Protein AF-A0A256GB08-F1 (afdb_monomer_lite)

Structure (mmCIF, N/CA/C/O backbone):
data_AF-A0A256GB08-F1
#
_entry.id   AF-A0A256GB08-F1
#
loop_
_atom_site.group_PDB
_atom_site.id
_atom_site.type_symbol
_atom_site.label_atom_id
_atom_site.label_alt_id
_atom_site.label_comp_id
_atom_site.label_asym_id
_atom_site.label_entity_id
_atom_site.label_seq_id
_atom_site.pdbx_PDB_ins_code
_atom_site.Cartn_x
_atom_site.Cartn_y
_atom_site.Cartn_z
_atom_site.occupancy
_atom_site.B_iso_or_equiv
_atom_site.auth_seq_id
_atom_site.auth_comp_id
_atom_site.auth_asym_id
_atom_site.auth_atom_id
_atom_site.pdbx_PDB_model_num
ATOM 1 N N . MET A 1 1 ? 9.163 -10.520 -10.927 1.00 56.44 1 MET A N 1
ATOM 2 C CA . MET A 1 1 ? 8.382 -9.390 -11.469 1.00 56.44 1 MET A CA 1
ATOM 3 C C . MET A 1 1 ? 7.015 -9.224 -10.804 1.00 56.44 1 MET A C 1
ATOM 5 O O . MET A 1 1 ? 6.844 -8.211 -10.148 1.00 56.44 1 MET A O 1
ATOM 9 N N . LYS A 1 2 ? 6.108 -10.222 -10.813 1.00 68.56 2 LYS A N 1
ATOM 10 C CA . LYS A 1 2 ? 4.775 -10.127 -10.155 1.00 68.56 2 LYS A CA 1
ATOM 11 C C . LYS A 1 2 ? 4.790 -9.677 -8.683 1.00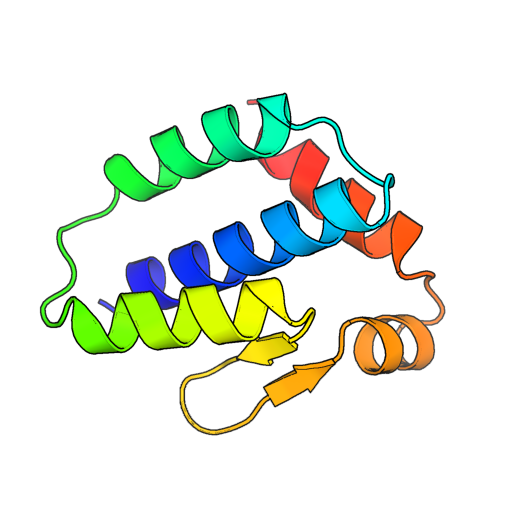 68.56 2 LYS A C 1
ATOM 13 O O . LYS A 1 2 ? 3.902 -8.954 -8.252 1.00 68.56 2 LYS A O 1
ATOM 18 N N . ARG A 1 3 ? 5.817 -10.075 -7.918 1.00 80.19 3 ARG A N 1
ATOM 19 C CA . ARG A 1 3 ? 5.968 -9.678 -6.507 1.00 80.19 3 ARG A CA 1
ATOM 20 C C . ARG A 1 3 ? 6.174 -8.166 -6.335 1.00 80.19 3 ARG A C 1
ATOM 22 O O . ARG A 1 3 ? 5.627 -7.613 -5.398 1.00 80.19 3 ARG A O 1
ATOM 29 N N . ASN A 1 4 ? 6.907 -7.507 -7.239 1.00 89.00 4 ASN A N 1
ATOM 30 C CA . ASN A 1 4 ? 7.131 -6.059 -7.165 1.00 89.00 4 ASN A CA 1
ATOM 31 C C . ASN A 1 4 ? 5.820 -5.294 -7.412 1.00 89.00 4 ASN A C 1
ATOM 33 O O . ASN A 1 4 ? 5.438 -4.486 -6.574 1.00 89.00 4 ASN A O 1
ATOM 37 N N . ASN A 1 5 ? 5.078 -5.640 -8.472 1.00 92.31 5 ASN A N 1
ATOM 38 C CA . ASN A 1 5 ? 3.792 -5.006 -8.791 1.00 92.31 5 ASN A CA 1
ATOM 39 C C . ASN A 1 5 ? 2.773 -5.184 -7.651 1.00 92.31 5 ASN A C 1
ATOM 41 O O . ASN A 1 5 ? 2.150 -4.221 -7.218 1.00 92.31 5 ASN A O 1
ATOM 45 N N . SER A 1 6 ? 2.655 -6.394 -7.090 1.00 91.69 6 SER A N 1
ATOM 46 C CA . SER A 1 6 ? 1.769 -6.641 -5.942 1.00 91.69 6 SER A CA 1
ATOM 47 C C . SER A 1 6 ? 2.162 -5.814 -4.711 1.00 91.69 6 SER A C 1
ATOM 49 O O . SER A 1 6 ? 1.294 -5.237 -4.058 1.00 91.69 6 SER A O 1
ATOM 51 N N . SER A 1 7 ? 3.460 -5.683 -4.426 1.00 93.75 7 SER A N 1
ATOM 52 C CA . SER A 1 7 ? 3.940 -4.809 -3.355 1.00 93.75 7 SER A CA 1
ATOM 53 C C . SER A 1 7 ? 3.689 -3.325 -3.649 1.00 93.75 7 SER A C 1
ATOM 55 O O . SER A 1 7 ? 3.334 -2.582 -2.743 1.00 93.75 7 SER A O 1
ATOM 57 N N . ARG A 1 8 ? 3.782 -2.878 -4.905 1.00 95.25 8 ARG A N 1
ATOM 58 C CA . ARG A 1 8 ? 3.415 -1.508 -5.311 1.00 95.25 8 ARG A CA 1
ATOM 59 C C . ARG A 1 8 ? 1.917 -1.242 -5.121 1.00 95.25 8 ARG A C 1
ATOM 61 O O . ARG A 1 8 ? 1.558 -0.209 -4.565 1.00 95.25 8 ARG A O 1
ATOM 68 N N . ASN A 1 9 ? 1.042 -2.195 -5.455 1.00 96.31 9 ASN A N 1
ATOM 69 C CA . ASN A 1 9 ? -0.388 -2.080 -5.143 1.00 96.31 9 ASN A CA 1
ATOM 70 C C . ASN A 1 9 ? -0.646 -2.020 -3.632 1.00 96.31 9 ASN A C 1
ATOM 72 O O . ASN A 1 9 ? -1.387 -1.153 -3.175 1.00 96.31 9 ASN A O 1
ATOM 76 N N . GLN A 1 10 ? 0.027 -2.857 -2.837 1.00 95.69 10 GLN A N 1
ATOM 77 C CA . GLN A 1 10 ? -0.075 -2.802 -1.376 1.00 95.69 10 GLN A CA 1
ATOM 78 C C . GLN A 1 10 ? 0.421 -1.466 -0.798 1.00 95.69 10 GLN A C 1
ATOM 80 O O . GLN A 1 10 ? -0.205 -0.935 0.114 1.00 95.69 10 GLN A O 1
ATOM 85 N N . LEU A 1 11 ? 1.484 -0.879 -1.353 1.00 96.31 11 LEU A N 1
ATOM 86 C CA . LEU A 1 11 ? 1.936 0.466 -0.990 1.00 96.31 11 LEU A CA 1
ATOM 87 C C . LEU A 1 11 ? 0.865 1.526 -1.293 1.00 96.31 11 LEU A C 1
ATOM 89 O O . LEU A 1 11 ? 0.625 2.399 -0.460 1.00 96.31 11 LEU A O 1
ATOM 93 N N . GLY A 1 12 ? 0.199 1.438 -2.446 1.00 97.50 12 GLY A N 1
ATOM 94 C CA . GLY A 1 12 ? -0.951 2.283 -2.768 1.00 97.50 12 GLY A CA 1
ATOM 95 C C . GLY A 1 12 ? -2.080 2.138 -1.742 1.00 97.50 12 GLY A C 1
ATOM 96 O O . GLY A 1 12 ? -2.567 3.138 -1.224 1.00 97.50 12 GLY A O 1
ATOM 97 N N . LEU A 1 13 ? -2.439 0.904 -1.373 1.00 97.31 13 LEU A N 1
ATOM 98 C CA . LEU A 1 13 ? -3.467 0.636 -0.357 1.00 97.31 13 LEU A CA 1
ATOM 99 C C . LEU A 1 13 ? -3.095 1.210 1.018 1.00 97.31 13 LEU A C 1
ATOM 101 O O . LEU A 1 13 ? -3.952 1.724 1.732 1.00 97.31 13 LEU A O 1
ATOM 105 N N . ILE A 1 14 ? -1.812 1.178 1.387 1.00 96.81 14 ILE A N 1
ATOM 106 C CA . ILE A 1 14 ? -1.323 1.812 2.619 1.00 96.81 14 ILE A CA 1
ATOM 107 C C . ILE A 1 14 ? -1.499 3.332 2.554 1.00 96.81 14 ILE A C 1
ATOM 109 O O . ILE A 1 14 ? -1.931 3.924 3.541 1.00 96.81 14 ILE A O 1
ATOM 113 N N . LYS A 1 15 ? -1.213 3.967 1.409 1.00 97.50 15 LYS A N 1
ATOM 114 C CA . LYS A 1 15 ? -1.454 5.408 1.215 1.00 97.50 15 LYS A CA 1
ATOM 115 C C . LYS A 1 15 ? -2.935 5.746 1.372 1.00 97.50 15 LYS A C 1
ATOM 117 O O . LYS A 1 15 ? -3.253 6.637 2.152 1.00 97.50 15 LYS A O 1
ATOM 122 N N . TYR A 1 16 ? -3.817 4.973 0.738 1.00 97.44 16 TYR A N 1
ATOM 123 C CA . TYR A 1 16 ? -5.265 5.096 0.919 1.00 97.44 16 TYR A CA 1
ATOM 124 C C . TYR A 1 16 ? -5.655 4.996 2.405 1.00 97.44 16 TYR A C 1
ATOM 126 O O . TYR A 1 16 ? -6.338 5.867 2.932 1.00 97.44 16 TYR A O 1
ATOM 134 N N . CYS A 1 17 ? -5.153 3.994 3.130 1.00 96.88 17 CYS A N 1
ATOM 135 C CA . CYS A 1 17 ? -5.435 3.830 4.558 1.00 96.88 17 CYS A CA 1
ATOM 136 C C . CYS A 1 17 ? -4.942 5.001 5.427 1.00 96.88 17 CYS A C 1
ATOM 138 O O . CYS A 1 17 ? -5.578 5.324 6.431 1.00 96.88 17 CYS A O 1
ATOM 140 N N . VAL A 1 18 ? -3.823 5.637 5.068 1.00 96.44 18 VAL A N 1
ATOM 141 C CA . VAL A 1 18 ? -3.350 6.862 5.733 1.00 96.44 18 VAL A CA 1
ATOM 142 C C . VAL A 1 18 ? -4.270 8.043 5.420 1.00 96.44 18 VAL A C 1
ATOM 144 O O . VAL A 1 18 ? -4.635 8.774 6.336 1.00 96.44 18 VAL A O 1
ATOM 147 N N . GLU A 1 19 ? -4.695 8.210 4.165 1.00 96.94 19 GLU A N 1
ATOM 148 C CA . GLU A 1 19 ? -5.640 9.265 3.761 1.00 96.94 19 GLU A CA 1
ATOM 149 C C . GLU A 1 19 ? -7.006 9.126 4.448 1.00 96.94 19 GLU A C 1
ATOM 151 O O . GLU A 1 19 ? -7.606 10.128 4.830 1.00 96.94 19 GLU A O 1
ATOM 156 N N . GLN A 1 20 ? -7.466 7.892 4.680 1.00 94.88 20 GLN A N 1
ATOM 157 C CA . GLN A 1 20 ? -8.682 7.600 5.451 1.00 94.88 20 GLN A CA 1
ATOM 158 C C . GLN A 1 20 ? -8.498 7.754 6.976 1.00 94.88 20 GLN A C 1
ATOM 160 O O . GLN A 1 20 ? -9.454 7.606 7.735 1.00 94.88 20 GLN A O 1
ATOM 165 N N . GLY A 1 21 ? -7.281 8.033 7.457 1.00 95.75 21 GLY A N 1
ATOM 166 C CA . GLY A 1 21 ? -6.984 8.191 8.885 1.00 95.75 21 GLY A CA 1
ATOM 167 C C . GLY A 1 21 ? -6.913 6.879 9.674 1.00 95.75 21 GLY A C 1
ATOM 168 O O . GLY A 1 21 ? -6.963 6.900 10.903 1.00 95.75 21 GLY A O 1
ATOM 169 N N . HIS A 1 22 ? -6.795 5.733 8.998 1.00 95.25 22 HIS A N 1
ATOM 170 C CA . HIS A 1 22 ? -6.674 4.417 9.636 1.00 95.25 22 HIS A CA 1
ATOM 171 C C . HIS A 1 22 ? -5.229 4.035 9.972 1.00 95.25 22 HIS A C 1
ATOM 173 O O . HIS A 1 22 ? -5.016 3.163 10.809 1.00 95.25 22 HIS A O 1
ATOM 179 N N . LEU A 1 23 ? -4.242 4.669 9.331 1.00 94.62 23 LEU A N 1
ATOM 180 C CA . LEU A 1 23 ? -2.812 4.432 9.544 1.00 94.62 23 LEU A CA 1
ATOM 181 C C . LEU A 1 23 ? -2.041 5.748 9.685 1.00 94.62 23 LEU A C 1
ATOM 183 O O . LEU A 1 23 ? -2.491 6.805 9.247 1.00 94.62 23 LEU A O 1
ATOM 187 N N . ASN A 1 24 ? -0.839 5.671 10.258 1.00 93.00 24 ASN A N 1
ATOM 188 C CA . ASN A 1 24 ? 0.100 6.790 10.304 1.00 93.00 24 ASN A CA 1
ATOM 189 C C . ASN A 1 24 ? 0.931 6.845 9.004 1.00 93.00 24 ASN A C 1
ATOM 191 O O . ASN A 1 24 ? 1.312 5.812 8.454 1.00 93.00 24 ASN A O 1
ATOM 195 N N . GLY A 1 25 ? 1.273 8.048 8.532 1.00 91.50 25 GLY A N 1
ATOM 196 C CA . GLY A 1 25 ? 2.168 8.254 7.389 1.00 91.50 25 GLY A CA 1
ATOM 197 C C . GLY A 1 25 ? 3.546 7.585 7.515 1.00 91.50 25 GLY A C 1
ATOM 198 O O . GLY A 1 25 ? 4.167 7.278 6.497 1.00 91.50 25 GLY A O 1
ATOM 199 N N . ASP A 1 26 ? 4.021 7.284 8.725 1.00 92.25 26 ASP A N 1
ATOM 200 C CA . ASP A 1 26 ? 5.253 6.508 8.914 1.00 92.25 26 ASP A CA 1
ATOM 201 C C . ASP A 1 26 ? 5.139 5.061 8.399 1.00 92.25 26 ASP A C 1
ATOM 203 O O . ASP A 1 26 ? 6.136 4.499 7.938 1.00 92.25 26 ASP A O 1
ATOM 207 N N . THR A 1 27 ? 3.930 4.489 8.347 1.00 93.25 27 THR A N 1
ATOM 208 C CA . THR A 1 27 ? 3.676 3.178 7.728 1.00 93.25 27 THR A CA 1
ATOM 209 C C . THR A 1 27 ? 3.985 3.195 6.227 1.00 93.25 27 THR A C 1
ATOM 211 O O . THR A 1 27 ? 4.536 2.224 5.709 1.00 93.25 27 THR A O 1
ATOM 214 N N . ILE A 1 28 ? 3.730 4.314 5.527 1.00 94.81 28 ILE A N 1
ATOM 215 C CA . ILE A 1 28 ? 4.093 4.472 4.105 1.00 94.81 28 ILE A CA 1
ATOM 216 C C . ILE A 1 28 ? 5.608 4.368 3.947 1.00 94.81 28 ILE A C 1
ATOM 218 O O . ILE A 1 28 ? 6.086 3.615 3.103 1.00 94.81 28 ILE A O 1
ATOM 222 N N . LYS A 1 29 ? 6.374 5.100 4.768 1.00 93.00 29 LYS A N 1
ATOM 223 C CA . LYS A 1 29 ? 7.844 5.113 4.686 1.00 93.00 29 LYS A CA 1
ATOM 224 C C . LYS A 1 29 ? 8.430 3.735 4.988 1.00 93.00 29 LYS A C 1
ATOM 226 O O . LYS A 1 29 ? 9.293 3.265 4.249 1.00 93.00 29 LYS A O 1
ATOM 231 N N . ALA A 1 30 ? 7.951 3.088 6.050 1.00 93.19 30 ALA A N 1
ATOM 232 C CA . ALA A 1 30 ? 8.414 1.762 6.443 1.00 93.19 30 ALA A CA 1
ATOM 233 C C . ALA A 1 30 ? 8.169 0.735 5.328 1.00 93.19 30 ALA A C 1
ATOM 235 O O . ALA A 1 30 ? 9.088 0.017 4.935 1.00 93.19 30 ALA A O 1
ATOM 236 N N . TYR A 1 31 ? 6.964 0.724 4.753 1.00 94.56 31 TYR A N 1
ATOM 237 C CA . TYR A 1 31 ? 6.636 -0.199 3.674 1.00 94.56 31 TYR A CA 1
ATOM 238 C C . TYR A 1 31 ? 7.367 0.139 2.364 1.00 94.56 31 TYR A C 1
ATOM 240 O O . TYR A 1 31 ? 7.895 -0.758 1.711 1.00 94.56 31 TYR A O 1
ATOM 248 N N . GLN A 1 32 ? 7.493 1.420 1.999 1.00 93.62 32 GLN A N 1
ATOM 249 C CA . GLN A 1 32 ? 8.252 1.861 0.818 1.00 93.62 32 GLN A CA 1
ATOM 250 C C . GLN A 1 32 ? 9.698 1.352 0.845 1.00 93.62 32 GLN A C 1
ATOM 252 O O . GLN A 1 32 ? 10.211 0.907 -0.182 1.00 93.62 32 GLN A O 1
ATOM 257 N N . ASN A 1 33 ? 10.349 1.371 2.012 1.00 91.69 33 ASN A N 1
ATOM 258 C CA . ASN A 1 33 ? 11.698 0.829 2.161 1.00 91.69 33 ASN A CA 1
ATOM 259 C C . ASN A 1 33 ? 11.745 -0.672 1.847 1.00 91.69 33 ASN A C 1
ATOM 261 O O . ASN A 1 33 ? 12.669 -1.119 1.170 1.00 91.69 33 ASN A O 1
ATOM 265 N N . MET A 1 34 ? 10.733 -1.439 2.263 1.00 90.31 34 MET A N 1
ATOM 266 C CA . MET A 1 34 ? 10.624 -2.861 1.919 1.00 90.31 34 MET A CA 1
ATOM 267 C C . MET A 1 34 ? 10.436 -3.064 0.410 1.00 90.31 34 MET A C 1
ATOM 269 O O . MET A 1 34 ? 11.083 -3.933 -0.174 1.00 90.31 34 MET A O 1
ATOM 273 N N . VAL A 1 35 ? 9.606 -2.239 -0.241 1.00 90.25 35 VAL A N 1
ATOM 274 C CA . VAL A 1 35 ? 9.399 -2.292 -1.701 1.00 90.25 35 VAL A CA 1
ATOM 275 C C . VAL A 1 35 ? 10.689 -1.982 -2.461 1.00 90.25 35 VAL A C 1
ATOM 277 O O . VAL A 1 35 ? 10.990 -2.658 -3.442 1.00 90.25 35 VAL A O 1
ATOM 280 N N . ASN A 1 36 ? 11.482 -1.017 -1.992 1.00 88.44 36 ASN A N 1
ATOM 281 C CA . ASN A 1 36 ? 12.737 -0.613 -2.637 1.00 88.44 36 ASN A CA 1
ATOM 282 C C . ASN A 1 36 ? 13.821 -1.706 -2.613 1.00 88.44 36 ASN A C 1
ATOM 284 O O . ASN A 1 36 ? 14.745 -1.661 -3.421 1.00 88.44 36 ASN A O 1
ATOM 288 N N . ILE A 1 37 ? 13.718 -2.685 -1.707 1.00 88.12 37 ILE A N 1
ATOM 289 C CA . ILE A 1 37 ? 14.632 -3.838 -1.630 1.00 88.12 37 ILE A CA 1
ATOM 290 C C . ILE A 1 37 ? 14.233 -4.934 -2.633 1.00 88.12 37 ILE A C 1
ATOM 292 O O . ILE A 1 37 ? 15.031 -5.819 -2.953 1.00 88.12 37 ILE A O 1
ATOM 296 N N . LEU A 1 38 ? 13.002 -4.904 -3.154 1.00 85.75 38 LEU A N 1
ATOM 297 C CA . LEU A 1 38 ? 12.562 -5.890 -4.133 1.00 85.75 38 LEU A CA 1
ATOM 298 C C . LEU A 1 38 ? 13.345 -5.738 -5.443 1.00 85.75 38 LEU A C 1
ATOM 300 O O . LEU A 1 38 ? 13.690 -4.622 -5.833 1.00 85.75 38 LEU A O 1
ATOM 304 N N . PRO A 1 39 ? 13.570 -6.846 -6.177 1.00 83.50 39 PRO A N 1
ATOM 305 C CA . PRO A 1 39 ? 14.189 -6.784 -7.490 1.00 83.50 39 PRO A CA 1
ATOM 306 C C . PRO A 1 39 ? 13.479 -5.773 -8.387 1.00 83.50 39 PRO A C 1
ATOM 308 O O . PRO A 1 39 ? 12.242 -5.708 -8.392 1.00 83.50 39 PRO A O 1
ATOM 311 N N . THR A 1 40 ? 14.273 -5.032 -9.158 1.00 75.88 40 THR A N 1
ATOM 312 C CA . THR A 1 40 ? 13.786 -4.043 -10.117 1.00 75.88 40 THR A CA 1
ATOM 313 C C . THR A 1 40 ? 12.697 -4.669 -10.997 1.00 75.88 40 THR A C 1
ATOM 315 O O . THR A 1 40 ? 12.895 -5.768 -11.532 1.00 75.88 40 THR A O 1
ATOM 318 N N . PRO A 1 41 ? 11.520 -4.032 -11.125 1.00 73.00 41 PRO A N 1
ATOM 319 C CA . PRO A 1 41 ? 10.487 -4.525 -12.021 1.00 73.00 41 PRO A CA 1
ATOM 320 C C . PRO A 1 41 ? 10.988 -4.395 -13.462 1.00 73.00 41 PRO A C 1
ATOM 322 O O . PRO A 1 41 ? 11.703 -3.450 -13.781 1.00 73.00 41 PRO A O 1
ATOM 325 N N . ALA A 1 42 ? 10.606 -5.306 -14.360 1.00 74.12 42 ALA A N 1
ATOM 326 C CA . ALA A 1 42 ? 10.956 -5.130 -15.775 1.00 74.12 42 ALA A CA 1
ATOM 327 C C . ALA A 1 42 ? 10.063 -4.105 -16.506 1.00 74.12 42 ALA A C 1
ATOM 329 O O . ALA A 1 42 ? 10.293 -3.849 -17.680 1.00 74.12 42 ALA A O 1
ATOM 330 N N . SER A 1 43 ? 9.078 -3.505 -15.824 1.00 80.81 43 SER A N 1
ATOM 331 C CA . SER A 1 43 ? 8.268 -2.384 -16.308 1.00 80.81 43 SER A CA 1
ATOM 332 C C . SER A 1 43 ? 7.926 -1.468 -15.135 1.00 80.81 43 SER A C 1
ATOM 334 O O . SER A 1 43 ? 7.296 -1.896 -14.169 1.00 80.81 43 SER A O 1
ATOM 336 N N . THR A 1 44 ? 8.360 -0.211 -15.201 1.00 82.88 44 THR A N 1
ATOM 337 C CA . THR A 1 44 ? 8.012 0.802 -14.195 1.00 82.88 44 THR A CA 1
ATOM 338 C C . THR A 1 44 ? 6.556 1.231 -14.334 1.00 82.88 44 THR A C 1
ATOM 340 O O . THR A 1 44 ? 5.865 1.345 -13.331 1.00 82.88 44 THR A O 1
ATOM 343 N N . THR A 1 45 ? 6.070 1.363 -15.572 1.00 89.44 45 THR A N 1
ATOM 344 C CA . THR A 1 45 ? 4.695 1.774 -15.883 1.00 89.44 45 THR A CA 1
ATOM 345 C C . THR A 1 45 ? 3.659 0.827 -15.284 1.00 89.44 45 THR A C 1
ATOM 347 O O . THR A 1 45 ? 2.687 1.292 -14.701 1.00 89.44 45 THR A O 1
ATOM 350 N N . GLU A 1 46 ? 3.888 -0.489 -15.354 1.00 89.75 46 GLU A N 1
ATOM 351 C CA . GLU A 1 46 ? 2.994 -1.458 -14.703 1.00 89.75 46 GLU A CA 1
ATOM 352 C C . GLU A 1 46 ? 2.998 -1.286 -13.180 1.00 89.75 46 GLU A C 1
ATOM 354 O O . GLU A 1 46 ? 1.951 -1.302 -12.544 1.00 89.75 46 GLU A O 1
ATOM 359 N N . GLY A 1 47 ? 4.172 -1.099 -12.571 1.00 90.62 47 GLY A N 1
ATOM 360 C CA . GLY A 1 47 ? 4.266 -0.866 -11.130 1.00 90.62 47 GLY A CA 1
ATOM 361 C C . GLY A 1 47 ? 3.526 0.401 -10.688 1.00 90.62 47 GLY A C 1
ATOM 362 O O . GLY A 1 47 ? 2.894 0.399 -9.632 1.00 90.62 47 GLY A O 1
ATOM 363 N N . ASP A 1 48 ? 3.579 1.456 -11.499 1.00 93.06 48 ASP A N 1
ATOM 364 C CA . ASP A 1 48 ? 2.913 2.730 -11.222 1.00 93.06 48 ASP A CA 1
ATOM 365 C C . ASP A 1 48 ? 1.386 2.613 -11.347 1.00 93.06 48 ASP A C 1
ATOM 367 O O . ASP A 1 48 ? 0.663 3.171 -10.523 1.00 93.06 48 ASP A O 1
ATOM 371 N N . GLU A 1 49 ? 0.882 1.834 -12.310 1.00 94.81 49 GLU A N 1
ATOM 372 C CA . GLU A 1 49 ? -0.549 1.523 -12.430 1.00 94.81 49 GLU A CA 1
ATOM 373 C C . GLU A 1 49 ? -1.067 0.770 -11.196 1.00 94.81 49 GLU A C 1
ATOM 375 O O . GLU A 1 49 ? -2.093 1.137 -10.621 1.00 94.81 49 GLU A O 1
ATOM 380 N N . TY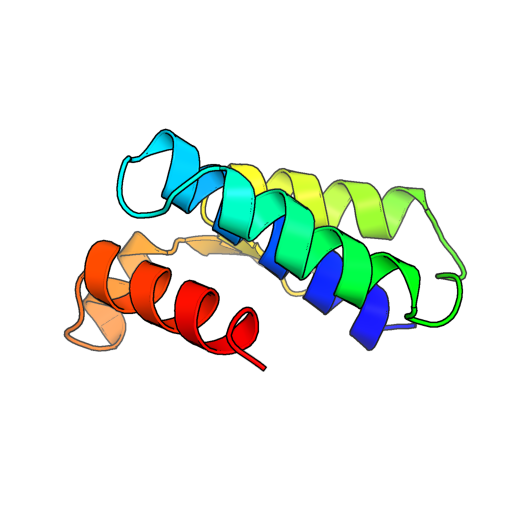R A 1 50 ? -0.321 -0.235 -10.730 1.00 96.00 50 TYR A N 1
ATOM 381 C CA . TYR A 1 50 ? -0.671 -0.994 -9.528 1.00 96.00 50 TYR A CA 1
ATOM 382 C C . TYR A 1 50 ? -0.738 -0.101 -8.288 1.00 96.00 50 TYR A C 1
ATOM 384 O O . TYR A 1 50 ? -1.677 -0.213 -7.494 1.00 96.00 50 TYR A O 1
ATOM 392 N N . GLU A 1 51 ? 0.246 0.781 -8.114 1.00 96.25 51 GLU A N 1
ATOM 393 C CA . GLU A 1 51 ? 0.278 1.731 -7.002 1.00 96.25 51 GLU A CA 1
ATOM 394 C C . GLU A 1 51 ? -0.869 2.747 -7.086 1.00 96.25 51 GLU A C 1
ATOM 396 O O . GLU A 1 51 ? -1.505 3.032 -6.070 1.00 96.25 51 GLU A O 1
ATOM 401 N N . ALA A 1 52 ? -1.182 3.240 -8.288 1.00 97.19 52 ALA A N 1
ATOM 402 C CA . ALA A 1 52 ? -2.286 4.166 -8.519 1.00 97.19 52 ALA A CA 1
ATOM 403 C C . ALA A 1 52 ? -3.654 3.533 -8.224 1.00 97.19 52 ALA A C 1
ATOM 405 O O . ALA A 1 52 ? -4.496 4.176 -7.602 1.00 97.19 52 ALA A O 1
ATOM 406 N N . GLU A 1 53 ? -3.883 2.277 -8.617 1.00 97.88 53 GLU A N 1
ATOM 407 C CA . GLU A 1 53 ? -5.101 1.549 -8.240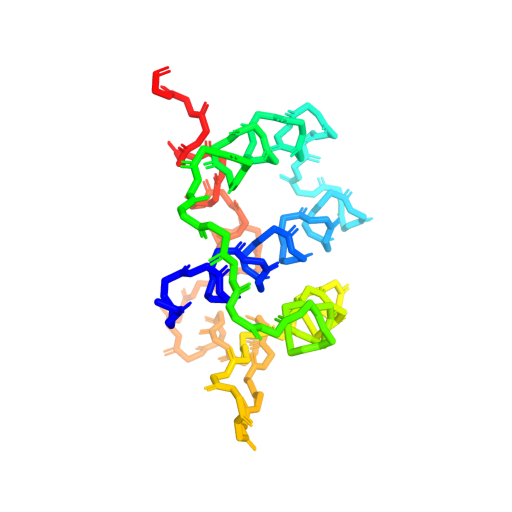 1.00 97.88 53 GLU A CA 1
ATOM 408 C C . GLU A 1 53 ? -5.173 1.315 -6.728 1.00 97.88 53 GLU A C 1
ATOM 410 O O . GLU A 1 53 ? -6.215 1.534 -6.111 1.00 97.88 53 GLU A O 1
ATOM 415 N N . GLY A 1 54 ? -4.049 0.969 -6.098 1.00 97.50 54 GLY A N 1
ATOM 416 C CA . GLY A 1 54 ? -3.984 0.823 -4.645 1.00 97.50 54 GLY A CA 1
ATOM 417 C C . GLY A 1 54 ? -4.356 2.114 -3.915 1.00 97.50 54 GLY A C 1
ATOM 418 O O . GLY A 1 54 ? -5.118 2.075 -2.954 1.00 97.50 54 GLY A O 1
ATOM 419 N N . ALA A 1 55 ? -3.881 3.267 -4.396 1.00 97.94 55 ALA A N 1
ATOM 420 C CA . ALA A 1 55 ? -4.195 4.574 -3.814 1.00 97.94 55 ALA A CA 1
ATOM 421 C C . ALA A 1 55 ? -5.687 4.943 -3.914 1.00 97.94 55 ALA A C 1
ATOM 423 O O . ALA A 1 55 ? -6.177 5.739 -3.121 1.00 97.94 55 ALA A O 1
ATOM 424 N N . LYS A 1 56 ? -6.435 4.328 -4.838 1.00 97.56 56 LYS A N 1
ATOM 425 C CA . LYS A 1 56 ? -7.901 4.450 -4.922 1.00 97.56 56 LYS A CA 1
ATOM 426 C C . LYS A 1 56 ? -8.641 3.495 -3.976 1.00 97.56 56 LYS A C 1
ATOM 428 O O . LYS A 1 56 ? -9.867 3.476 -3.989 1.00 97.56 56 LYS A O 1
ATOM 433 N N . GLY A 1 57 ? -7.922 2.685 -3.197 1.00 97.12 57 GLY A N 1
ATOM 434 C CA . GLY A 1 57 ? -8.501 1.653 -2.340 1.00 97.12 57 GLY A CA 1
ATOM 435 C C . GLY A 1 57 ? -8.782 0.336 -3.069 1.00 97.12 57 GLY A C 1
ATOM 436 O O . GLY A 1 57 ? -9.602 -0.447 -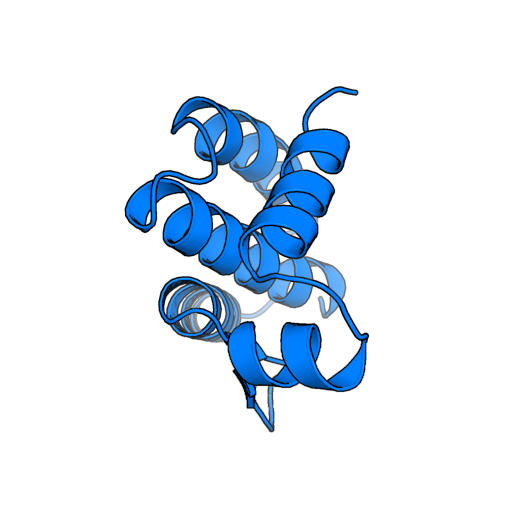2.598 1.00 97.12 57 GLY A O 1
ATOM 437 N N . ASN A 1 58 ? -8.126 0.059 -4.201 1.00 97.75 58 ASN A N 1
ATOM 438 C CA . ASN A 1 58 ? -8.360 -1.160 -4.977 1.00 97.75 58 ASN A CA 1
ATOM 439 C C . ASN A 1 58 ? -7.223 -2.175 -4.844 1.00 97.75 58 ASN A C 1
ATOM 441 O O . ASN A 1 58 ? -6.056 -1.878 -5.106 1.00 97.75 58 ASN A O 1
ATOM 445 N N . SER A 1 59 ? -7.575 -3.419 -4.522 1.00 95.06 59 SER A N 1
ATOM 446 C CA . SER A 1 59 ? -6.698 -4.566 -4.749 1.00 95.06 59 SER A CA 1
ATOM 447 C C . SER A 1 59 ? -6.702 -4.881 -6.242 1.00 95.06 59 SER A C 1
ATOM 449 O O . SER A 1 59 ? -7.739 -5.280 -6.770 1.00 95.06 59 SER A O 1
ATOM 451 N N . PHE A 1 60 ? -5.564 -4.704 -6.913 1.00 95.31 60 PHE A N 1
ATOM 452 C CA . PHE A 1 60 ? -5.435 -4.859 -8.365 1.00 95.31 60 PHE A CA 1
ATOM 453 C C . PHE A 1 60 ? -4.477 -5.998 -8.717 1.00 95.31 60 PHE A C 1
ATOM 455 O O . PHE A 1 60 ? -3.368 -6.076 -8.183 1.00 95.31 60 PHE A O 1
ATOM 462 N N . ASP A 1 61 ? -4.904 -6.886 -9.615 1.00 91.12 61 ASP A N 1
ATOM 463 C CA . ASP A 1 61 ? -4.124 -8.054 -10.047 1.00 91.12 61 ASP A CA 1
ATOM 464 C C . ASP A 1 61 ? -3.472 -7.898 -11.435 1.00 91.12 61 ASP A C 1
ATOM 466 O O . ASP A 1 61 ? -2.815 -8.829 -11.910 1.00 91.12 61 ASP A O 1
ATOM 470 N N . GLY A 1 62 ? -3.630 -6.727 -12.067 1.00 91.25 62 GLY A N 1
ATOM 471 C CA . GLY A 1 62 ? -3.186 -6.434 -13.435 1.00 91.25 62 GLY A CA 1
ATOM 472 C C . GLY A 1 62 ? -4.291 -6.507 -14.487 1.00 91.25 62 GLY A C 1
ATOM 473 O O . GLY A 1 62 ? -4.105 -6.022 -15.598 1.00 91.25 62 GLY A O 1
ATOM 474 N N . ASN A 1 63 ? -5.437 -7.093 -14.148 1.00 90.81 63 ASN A N 1
ATOM 475 C CA . ASN A 1 63 ? -6.561 -7.287 -15.058 1.00 90.81 63 ASN A CA 1
ATOM 476 C C . ASN A 1 63 ? -7.878 -6.792 -14.459 1.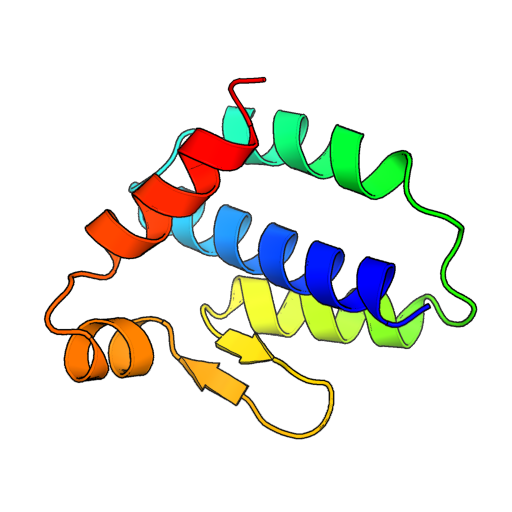00 90.81 63 ASN A C 1
ATOM 478 O O . ASN A 1 63 ? -8.735 -6.285 -15.180 1.00 90.81 63 ASN A O 1
ATOM 482 N N . SER A 1 64 ? -8.052 -6.969 -13.154 1.00 92.81 64 SER A N 1
ATOM 483 C CA . SER A 1 64 ? -9.267 -6.656 -12.422 1.00 92.81 64 SER A CA 1
ATOM 484 C C . SER A 1 64 ? -8.948 -6.011 -11.080 1.00 92.81 64 SER A C 1
ATOM 486 O O . SER A 1 64 ? -7.900 -6.256 -10.474 1.00 92.81 64 SER A O 1
ATOM 488 N N . SER A 1 65 ? -9.863 -5.158 -10.626 1.00 96.00 65 SER A N 1
ATOM 489 C CA . SER A 1 65 ? -9.794 -4.494 -9.333 1.00 96.00 65 SER A CA 1
ATOM 490 C C . SER A 1 65 ? -10.956 -4.921 -8.444 1.00 96.00 65 SER A C 1
ATOM 492 O O . SER A 1 65 ? -12.090 -5.088 -8.894 1.00 96.00 65 SER A O 1
ATOM 494 N N . VAL A 1 66 ? -10.667 -5.080 -7.154 1.00 96.25 66 VAL A N 1
ATOM 495 C CA . VAL A 1 66 ? -11.678 -5.262 -6.110 1.00 96.25 66 VAL A CA 1
ATOM 496 C C . VAL A 1 66 ? -11.440 -4.208 -5.040 1.00 96.25 66 VAL A C 1
ATOM 498 O O . VAL A 1 66 ? -10.325 -4.094 -4.525 1.00 96.25 66 VAL A O 1
ATOM 501 N N . SER A 1 67 ? -12.472 -3.432 -4.709 1.00 96.88 67 SER A N 1
ATOM 502 C CA . SER A 1 67 ? -12.343 -2.364 -3.718 1.00 96.88 67 SER A CA 1
ATOM 503 C C . SER A 1 67 ? -12.148 -2.929 -2.308 1.00 96.88 67 SER A C 1
ATOM 505 O O . SER A 1 67 ? -12.626 -4.021 -1.977 1.00 96.88 67 SER A O 1
ATOM 507 N N . MET A 1 68 ? -11.451 -2.186 -1.452 1.00 94.50 68 MET A N 1
ATOM 508 C CA . MET A 1 68 ? -11.268 -2.543 -0.047 1.00 94.50 68 MET A CA 1
ATOM 509 C C . MET A 1 68 ? -12.600 -2.672 0.690 1.00 94.50 68 MET A C 1
ATOM 511 O O . MET A 1 68 ? -12.722 -3.537 1.551 1.00 94.50 68 MET A O 1
ATOM 515 N N . GLU A 1 69 ? -13.603 -1.869 0.339 1.00 92.94 69 GLU A N 1
ATOM 516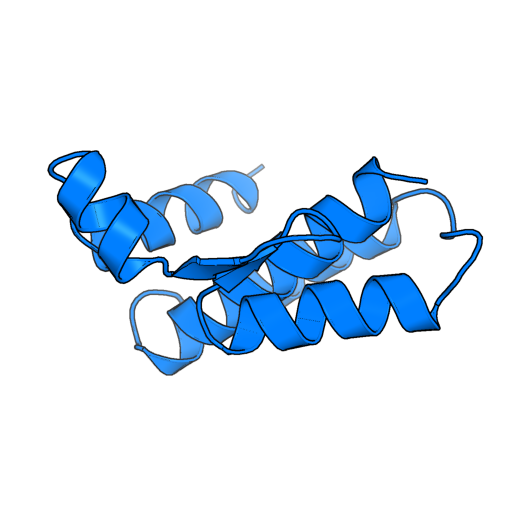 C CA . GLU A 1 69 ? -14.954 -1.956 0.895 1.00 92.94 69 GLU A CA 1
ATOM 517 C C . GLU A 1 69 ? -15.620 -3.281 0.521 1.00 92.94 69 GLU A C 1
ATOM 519 O O . GLU A 1 69 ? -16.182 -3.948 1.389 1.00 92.94 69 GLU A O 1
ATOM 524 N N . ALA A 1 70 ? -15.520 -3.696 -0.745 1.00 95.25 70 ALA A N 1
ATOM 525 C CA . ALA A 1 70 ? -16.067 -4.969 -1.203 1.00 95.25 70 ALA A CA 1
ATOM 526 C C . ALA A 1 70 ? -15.360 -6.158 -0.534 1.00 95.25 70 ALA A C 1
ATOM 528 O O . ALA A 1 70 ? -16.014 -7.113 -0.114 1.00 95.25 70 ALA A O 1
ATOM 529 N N . ILE A 1 71 ? -14.032 -6.080 -0.378 1.00 91.75 71 ILE A N 1
ATOM 530 C CA . ILE A 1 71 ? -13.252 -7.079 0.364 1.00 91.75 71 ILE A CA 1
ATOM 531 C C . ILE A 1 71 ? -13.727 -7.135 1.816 1.00 91.75 71 ILE A C 1
ATOM 533 O O . ILE A 1 71 ? -14.066 -8.212 2.294 1.00 91.75 71 ILE A O 1
ATOM 537 N N . ALA A 1 72 ? -13.793 -5.988 2.494 1.00 91.56 72 ALA A N 1
ATOM 538 C CA . ALA A 1 72 ? -14.206 -5.883 3.888 1.00 91.56 72 ALA A CA 1
ATOM 539 C C . ALA A 1 72 ? -15.602 -6.495 4.105 1.00 91.56 72 ALA A C 1
ATOM 541 O O . ALA A 1 72 ? -15.764 -7.377 4.951 1.00 91.56 72 ALA A O 1
ATOM 542 N N . GLN A 1 73 ? -16.577 -6.126 3.268 1.00 91.81 73 GLN A N 1
ATOM 543 C CA . GLN A 1 73 ? -17.928 -6.695 3.286 1.00 91.81 73 GLN A CA 1
ATOM 544 C C . GLN A 1 73 ? -17.921 -8.213 3.067 1.00 91.81 73 GLN A C 1
ATOM 546 O O . GLN A 1 73 ? -18.556 -8.945 3.825 1.00 91.81 73 GLN A O 1
ATOM 551 N N . GLY A 1 74 ? -17.182 -8.695 2.063 1.00 93.75 74 GLY A N 1
ATOM 552 C CA . GLY A 1 74 ? -17.093 -10.119 1.740 1.00 93.75 74 GLY A CA 1
ATOM 553 C C . GLY A 1 74 ? -16.408 -10.960 2.821 1.00 93.75 74 GLY A C 1
ATOM 554 O O . GLY A 1 74 ? -16.704 -12.146 2.949 1.00 93.75 74 GLY A O 1
ATOM 555 N N . THR A 1 75 ? -15.522 -10.360 3.619 1.00 90.31 75 THR A N 1
ATOM 556 C CA . THR A 1 75 ? -14.801 -11.039 4.708 1.00 90.31 75 THR A CA 1
ATOM 557 C C . THR A 1 75 ? -15.408 -10.803 6.091 1.00 90.31 75 THR A C 1
ATOM 559 O O . THR A 1 75 ? -14.853 -11.285 7.075 1.00 90.31 75 THR A O 1
ATOM 562 N N . GLY A 1 76 ? -16.512 -10.053 6.199 1.00 92.75 76 GLY A N 1
ATOM 563 C CA . GLY A 1 76 ? -17.103 -9.676 7.490 1.00 92.75 76 GLY A CA 1
ATOM 564 C C . GLY A 1 76 ? -16.193 -8.786 8.347 1.00 92.75 76 GLY A C 1
ATOM 565 O O . GLY A 1 76 ? -16.281 -8.816 9.571 1.00 92.75 76 GLY A O 1
ATOM 566 N N . MET A 1 77 ? -15.300 -8.028 7.708 1.00 92.44 77 MET A N 1
ATOM 567 C CA . MET A 1 77 ? -14.360 -7.100 8.343 1.00 92.44 77 MET A CA 1
ATOM 568 C C . MET A 1 77 ? -14.733 -5.659 7.990 1.00 92.44 77 MET A C 1
ATOM 570 O O . MET A 1 77 ? -15.548 -5.407 7.104 1.00 92.44 77 MET A O 1
ATOM 574 N N . THR A 1 78 ? -14.108 -4.692 8.652 1.00 94.81 78 THR A N 1
ATOM 575 C CA . THR A 1 78 ? -14.159 -3.287 8.236 1.00 94.81 78 THR A CA 1
ATOM 576 C C . THR A 1 78 ? -12.938 -2.910 7.391 1.00 94.81 78 THR A C 1
ATOM 578 O O . THR A 1 78 ? -11.915 -3.601 7.386 1.00 94.81 78 THR A O 1
ATOM 581 N N . VAL A 1 79 ? -13.019 -1.778 6.683 1.00 93.25 79 VAL A N 1
ATOM 582 C CA . VAL A 1 79 ? -11.856 -1.188 5.992 1.00 93.25 79 VAL A CA 1
ATOM 583 C C . VAL A 1 79 ? -10.738 -0.877 6.992 1.00 93.25 79 VAL A C 1
ATOM 585 O O . VAL A 1 79 ? -9.573 -1.132 6.696 1.00 93.25 79 VAL A O 1
ATOM 588 N N . ALA A 1 80 ? -11.082 -0.429 8.203 1.00 94.38 80 ALA A N 1
ATOM 589 C CA . ALA A 1 80 ? -10.124 -0.188 9.278 1.00 94.38 80 ALA A CA 1
ATOM 590 C C . ALA A 1 80 ? -9.395 -1.474 9.707 1.00 94.38 80 ALA A C 1
ATOM 592 O O . ALA A 1 80 ? -8.166 -1.474 9.789 1.00 94.38 80 ALA A O 1
ATOM 593 N N . ASP A 1 81 ? -10.116 -2.587 9.895 1.00 93.44 81 ASP A N 1
ATOM 594 C CA . ASP A 1 81 ? -9.497 -3.880 10.230 1.00 93.44 81 ASP A CA 1
ATOM 595 C C . ASP A 1 81 ? -8.544 -4.337 9.121 1.00 93.44 81 ASP A C 1
ATOM 597 O O . ASP A 1 81 ? -7.444 -4.839 9.377 1.00 93.44 81 ASP A O 1
ATOM 601 N N . ARG A 1 82 ? -8.940 -4.121 7.860 1.00 91.25 82 ARG A N 1
ATOM 602 C CA . ARG A 1 82 ? -8.086 -4.423 6.714 1.00 91.25 82 ARG A CA 1
ATOM 603 C C . ARG A 1 82 ? -6.841 -3.537 6.694 1.00 91.25 82 ARG A C 1
ATOM 605 O O . ARG A 1 82 ? -5.749 -4.064 6.491 1.00 91.25 82 ARG A O 1
ATOM 612 N N . CYS A 1 83 ? -6.971 -2.237 6.944 1.00 94.12 83 CYS A N 1
ATOM 613 C CA . CYS A 1 83 ? -5.837 -1.320 7.054 1.00 94.12 83 CYS A CA 1
ATOM 614 C C . CYS A 1 83 ? -4.871 -1.728 8.176 1.00 94.12 83 CYS A C 1
ATOM 616 O O . CYS A 1 83 ? -3.659 -1.744 7.959 1.00 94.12 83 CYS A O 1
ATOM 618 N N . GLY A 1 84 ? -5.388 -2.152 9.334 1.00 92.31 84 GLY A N 1
ATOM 619 C CA . GLY A 1 84 ? -4.576 -2.648 10.450 1.00 92.31 84 GLY A CA 1
ATOM 620 C C . GLY A 1 84 ? -3.681 -3.834 10.071 1.00 92.31 84 GLY A C 1
ATOM 621 O O . GLY A 1 84 ? -2.550 -3.941 10.548 1.00 92.31 84 GLY A O 1
ATOM 622 N N . SER A 1 85 ? -4.124 -4.683 9.133 1.00 89.62 85 SER A N 1
ATOM 623 C CA . SER A 1 85 ? -3.295 -5.783 8.620 1.00 89.62 85 SER A CA 1
ATOM 624 C C . SER A 1 85 ? -2.044 -5.305 7.869 1.00 89.62 85 SER A C 1
ATOM 626 O O . SER A 1 85 ? -1.023 -5.989 7.904 1.00 89.62 85 SER A O 1
ATOM 628 N N . PHE A 1 86 ? -2.076 -4.122 7.241 1.00 90.25 86 PHE A N 1
ATOM 629 C CA . PHE A 1 86 ? -0.901 -3.557 6.575 1.00 90.25 86 PHE A CA 1
ATOM 630 C C . PHE A 1 86 ? 0.100 -2.965 7.562 1.00 90.25 86 PHE A C 1
ATOM 632 O O . PHE A 1 86 ? 1.305 -3.066 7.346 1.00 90.25 86 PHE A O 1
ATOM 639 N N . GLU A 1 87 ? -0.378 -2.392 8.667 1.00 85.50 87 GLU A N 1
ATOM 640 C CA . GLU A 1 87 ? 0.501 -1.888 9.722 1.00 85.50 87 GLU A CA 1
ATOM 641 C C . GLU A 1 87 ? 1.381 -3.010 10.288 1.00 85.50 87 GLU A C 1
ATOM 643 O O . GLU A 1 87 ? 2.588 -2.833 10.461 1.00 85.50 87 GLU A O 1
ATOM 648 N N . ALA A 1 88 ? 0.797 -4.193 10.504 1.00 86.06 88 ALA A N 1
ATOM 649 C CA . ALA A 1 88 ? 1.509 -5.368 10.997 1.00 86.06 88 ALA A CA 1
ATOM 650 C C . ALA A 1 88 ? 2.672 -5.797 10.082 1.00 86.06 88 ALA A C 1
ATOM 652 O O . ALA A 1 88 ? 3.689 -6.276 10.577 1.00 86.06 88 ALA A O 1
ATOM 653 N N . LEU A 1 89 ? 2.571 -5.568 8.767 1.00 80.38 89 LEU A N 1
ATOM 654 C CA . LEU A 1 89 ? 3.643 -5.881 7.811 1.00 80.38 89 LEU A CA 1
ATOM 655 C C . LEU A 1 89 ? 4.879 -4.992 7.989 1.00 80.38 89 LEU A C 1
ATOM 657 O O . LEU A 1 89 ? 5.973 -5.381 7.584 1.00 80.38 89 LEU A O 1
ATOM 661 N N . THR A 1 90 ? 4.704 -3.810 8.586 1.00 78.94 90 THR A N 1
ATOM 662 C CA . THR A 1 90 ? 5.758 -2.797 8.743 1.00 78.94 90 THR A CA 1
ATOM 663 C C . THR A 1 90 ? 6.474 -2.837 10.092 1.00 78.94 90 THR A C 1
ATOM 665 O O . THR A 1 90 ? 7.491 -2.170 10.247 1.00 78.94 90 THR A O 1
ATOM 668 N N . LYS A 1 91 ? 5.979 -3.627 11.054 1.00 75.88 91 LYS A N 1
ATOM 669 C CA . LYS A 1 91 ? 6.498 -3.725 12.433 1.00 75.88 91 LYS A CA 1
ATOM 670 C C . LYS A 1 91 ? 7.541 -4.848 12.619 1.00 75.88 91 LYS A C 1
ATOM 672 O O . LYS A 1 91 ? 7.591 -5.444 13.691 1.00 75.88 91 LYS A O 1
ATOM 677 N N . GLN A 1 92 ? 8.320 -5.166 11.580 1.00 58.12 92 GLN A N 1
ATOM 678 C CA . GLN A 1 92 ? 9.356 -6.214 11.625 1.00 58.12 92 GLN A CA 1
ATOM 679 C C . GLN A 1 92 ? 10.651 -5.742 12.282 1.00 58.12 92 GLN A C 1
ATOM 681 O O . GLN A 1 92 ? 11.054 -4.588 12.015 1.00 58.12 92 GLN A O 1
#

Secondary structure (DSSP, 8-state):
-HHHHHHHHHHHHHHHHHHTTSS-HHHHHHHHHHHHHSPPPS-HHHHHHHHHHHHTTEEE-SS-EEEHHHHHHHHT--HHHHHHHHHHHH--

Foldseek 3Di:
DQVLLQLLLLLLLLLLCVVVVLDPPVLSVLSVVVSVPDPDDPDPVSSVVSSPCSVVQWNDNSPDTDHLCNVCVVVVHDSSVVSVVSSVVRPD

pLDDT: mean 90.87, std 7.86, range [56.44, 97.94]

Sequence (92 aa):
MKRNNSSRNQLGLIKYCVEQGHLNGDTIKAYQNMVNILPTPASTTEGDEYEAEGAKGNSFDGNSSVSMEAIAQGTGMTVADRCGSFEALTKQ

Organism: NCBI:txid419475

Radius of gyration: 12.5 Å; chains: 1; bounding box: 33×20×29 Å